Protein AF-A0A2P8H3X0-F1 (afdb_monomer)

Secondary structure (DSSP, 8-state):
-HHHHHHHHHHHHHHHHHHHHHTPPPGGGPPTTPPPPPHHHHHHHHHHHHHHHIIIIIHHHHHHHHHHHHHS----HHHHHHHHHHHHHHHHHHHHHHHHHHHT-SS--HHHHHHHHHHHHHHHHHHHHHHHHHHHHHHHHHHHHHS--

pLDDT: mean 85.92, std 11.01, range [49.34, 96.19]

Organism: NCBI:txid1176648

Structure (mmCIF, N/CA/C/O backbone):
data_AF-A0A2P8H3X0-F1
#
_entry.id   AF-A0A2P8H3X0-F1
#
loop_
_atom_site.group_PDB
_atom_site.id
_atom_site.type_symbol
_atom_site.label_atom_id
_atom_site.label_alt_id
_atom_site.label_comp_id
_atom_site.label_asym_id
_atom_site.label_entity_id
_atom_site.label_seq_id
_atom_site.pdbx_PDB_ins_code
_atom_site.Cartn_x
_atom_site.Cartn_y
_atom_site.Cartn_z
_atom_site.occupancy
_atom_site.B_iso_or_equiv
_atom_site.auth_seq_id
_atom_site.auth_comp_id
_atom_site.auth_asym_id
_atom_site.auth_atom_id
_atom_site.pdbx_PDB_model_num
ATOM 1 N N . MET A 1 1 ? -17.506 5.986 4.537 1.00 83.56 1 MET A N 1
ATOM 2 C CA . MET A 1 1 ? -17.044 6.198 3.150 1.00 83.56 1 MET A CA 1
ATOM 3 C C . MET A 1 1 ? -15.948 7.245 3.052 1.00 83.56 1 MET A C 1
ATOM 5 O O . MET A 1 1 ? -14.851 6.854 2.695 1.00 83.56 1 MET A O 1
ATOM 9 N N . LEU A 1 2 ? -16.169 8.504 3.457 1.00 88.44 2 LEU A N 1
ATOM 10 C CA . LEU A 1 2 ? -15.162 9.579 3.340 1.00 88.44 2 LEU A CA 1
ATOM 11 C C . LEU A 1 2 ? -13.757 9.191 3.847 1.00 88.44 2 LEU A C 1
ATOM 13 O O . LEU A 1 2 ? -12.785 9.320 3.121 1.00 88.44 2 LEU A O 1
ATOM 17 N N . LYS A 1 3 ? -13.667 8.593 5.044 1.00 90.00 3 LYS A N 1
ATOM 18 C CA . LYS A 1 3 ? -12.403 8.114 5.643 1.00 90.00 3 LYS A CA 1
ATOM 19 C C . LYS A 1 3 ? -11.629 7.136 4.749 1.00 90.00 3 LYS A C 1
ATOM 21 O O . LYS A 1 3 ? -10.407 7.155 4.748 1.00 90.00 3 LYS A O 1
ATOM 26 N N . ARG A 1 4 ? -12.349 6.267 4.029 1.00 90.56 4 ARG A N 1
ATOM 27 C CA . ARG A 1 4 ? -11.769 5.251 3.139 1.00 90.56 4 ARG A CA 1
ATOM 28 C C . ARG A 1 4 ? -11.248 5.904 1.864 1.00 90.56 4 ARG A C 1
ATOM 30 O O . ARG A 1 4 ? -10.111 5.655 1.511 1.00 90.56 4 ARG A O 1
ATOM 37 N N . PHE A 1 5 ? -12.013 6.813 1.257 1.00 92.31 5 PHE A N 1
ATOM 38 C CA . PHE A 1 5 ? -11.539 7.603 0.114 1.00 92.31 5 PHE A CA 1
ATOM 39 C C . PHE A 1 5 ? -10.311 8.449 0.461 1.00 92.31 5 PHE A C 1
ATOM 41 O O . PHE A 1 5 ? -9.329 8.435 -0.272 1.00 92.31 5 PHE A O 1
ATOM 48 N N . SER A 1 6 ? -10.314 9.123 1.615 1.00 92.94 6 SER A N 1
ATOM 49 C CA . SER A 1 6 ? -9.130 9.846 2.089 1.00 92.94 6 SER A CA 1
ATOM 50 C C . SER A 1 6 ? -7.946 8.908 2.327 1.00 92.94 6 SER A C 1
ATOM 52 O O . SER A 1 6 ? -6.816 9.268 2.011 1.00 92.94 6 SER A O 1
ATOM 54 N N . ALA A 1 7 ? -8.190 7.703 2.858 1.00 94.25 7 ALA A N 1
ATOM 55 C CA . ALA A 1 7 ? -7.144 6.702 3.024 1.00 94.25 7 ALA A CA 1
ATOM 56 C C . ALA A 1 7 ? -6.570 6.247 1.680 1.00 94.25 7 ALA A C 1
ATOM 58 O O . ALA A 1 7 ? -5.352 6.203 1.573 1.00 94.25 7 ALA A O 1
ATOM 59 N N . VAL A 1 8 ? -7.410 6.011 0.662 1.00 94.50 8 VAL A N 1
ATOM 60 C CA . VAL A 1 8 ? -6.973 5.705 -0.711 1.00 94.50 8 VAL A CA 1
ATOM 61 C C . VAL A 1 8 ? -6.032 6.794 -1.210 1.00 94.50 8 VAL A C 1
ATOM 63 O O . VAL A 1 8 ? -4.869 6.501 -1.455 1.00 94.50 8 VAL A O 1
ATOM 66 N N . ILE A 1 9 ? -6.488 8.050 -1.253 1.00 95.19 9 ILE A N 1
ATOM 67 C CA . ILE A 1 9 ? -5.710 9.169 -1.808 1.00 95.19 9 ILE A CA 1
ATOM 68 C C . ILE A 1 9 ? -4.353 9.300 -1.107 1.00 95.19 9 ILE A C 1
ATOM 70 O O . ILE A 1 9 ? -3.319 9.341 -1.765 1.00 95.19 9 ILE A O 1
ATOM 74 N N . ILE A 1 10 ? -4.338 9.322 0.228 1.00 95.75 10 ILE A N 1
ATOM 75 C CA . ILE A 1 10 ? -3.094 9.500 0.990 1.00 95.75 10 ILE A CA 1
ATOM 76 C C . ILE A 1 10 ? -2.174 8.285 0.831 1.00 95.75 10 ILE A C 1
ATOM 78 O O . ILE A 1 10 ? -0.967 8.452 0.679 1.00 95.75 10 ILE A O 1
ATOM 82 N N . SER A 1 11 ? -2.727 7.067 0.843 1.00 95.38 11 SER A N 1
ATOM 83 C CA . SER A 1 11 ? -1.937 5.847 0.656 1.00 95.38 11 SER A CA 1
ATOM 84 C C . SER A 1 11 ? -1.331 5.773 -0.740 1.00 95.38 11 SER A C 1
ATOM 86 O O . SER A 1 11 ? -0.176 5.376 -0.862 1.00 95.38 11 SER A O 1
ATOM 88 N N . SER A 1 12 ? -2.065 6.217 -1.767 1.00 95.38 12 SER A N 1
ATOM 89 C CA . SER A 1 12 ? -1.559 6.345 -3.129 1.00 95.38 12 SER A CA 1
ATOM 90 C C . SER A 1 12 ? -0.407 7.330 -3.171 1.00 95.38 12 SER A C 1
ATOM 92 O O . SER A 1 12 ? 0.675 6.924 -3.560 1.00 95.38 12 SER A O 1
ATOM 94 N N . ILE A 1 13 ? -0.590 8.564 -2.684 1.00 96.19 13 ILE A N 1
ATOM 95 C CA . ILE A 1 13 ? 0.464 9.594 -2.702 1.00 96.19 13 ILE A CA 1
ATOM 96 C C . ILE A 1 13 ? 1.751 9.086 -2.046 1.00 96.19 13 ILE A C 1
ATOM 98 O O . ILE A 1 13 ? 2.827 9.228 -2.617 1.00 96.19 13 ILE A O 1
ATOM 102 N N . ILE A 1 14 ? 1.656 8.496 -0.850 1.00 95.94 14 ILE A N 1
ATOM 103 C CA . ILE A 1 14 ? 2.844 8.042 -0.114 1.00 95.94 14 ILE A CA 1
ATOM 104 C C . ILE A 1 14 ? 3.524 6.879 -0.840 1.00 95.94 14 ILE A C 1
ATOM 106 O O . ILE A 1 14 ? 4.744 6.888 -0.996 1.00 95.94 14 ILE A O 1
ATOM 110 N N . LEU A 1 15 ? 2.750 5.888 -1.292 1.00 95.00 15 LEU A N 1
ATOM 111 C CA . LEU A 1 15 ? 3.298 4.731 -1.996 1.00 95.00 15 LEU A CA 1
ATOM 112 C C . LEU A 1 15 ? 3.974 5.154 -3.304 1.00 95.00 15 LEU A C 1
ATOM 114 O O . LEU A 1 15 ? 5.086 4.723 -3.594 1.00 95.00 15 LEU A O 1
ATOM 118 N N . THR A 1 16 ? 3.316 6.009 -4.081 1.00 95.56 16 THR A N 1
ATOM 119 C CA . THR A 1 16 ? 3.775 6.399 -5.416 1.00 95.56 16 THR A CA 1
ATOM 120 C C . THR A 1 16 ? 4.978 7.313 -5.332 1.00 95.56 16 THR A C 1
ATOM 122 O O . THR A 1 16 ? 5.895 7.172 -6.132 1.00 95.56 16 THR A O 1
ATOM 125 N N . LEU A 1 17 ? 5.029 8.194 -4.333 1.00 95.31 17 LEU A N 1
ATOM 126 C CA . LEU A 1 17 ? 6.209 9.001 -4.053 1.00 95.31 17 LEU A CA 1
ATOM 127 C C . LEU A 1 17 ? 7.401 8.117 -3.667 1.00 95.31 17 LEU A C 1
ATOM 129 O O . LEU A 1 17 ? 8.490 8.319 -4.195 1.00 95.31 17 LEU A O 1
ATOM 133 N N . GLY A 1 18 ? 7.183 7.092 -2.836 1.00 93.94 18 GLY A N 1
ATOM 134 C CA . GLY A 1 18 ? 8.208 6.094 -2.517 1.00 93.94 18 GLY A CA 1
ATOM 135 C C . GLY A 1 18 ? 8.754 5.399 -3.767 1.00 93.94 18 GLY A C 1
ATOM 136 O O . GLY A 1 18 ? 9.957 5.435 -4.001 1.00 93.94 18 GLY A O 1
ATOM 137 N N . ILE A 1 19 ? 7.866 4.852 -4.604 1.00 92.75 19 ILE A N 1
ATOM 138 C CA . ILE A 1 19 ? 8.238 4.174 -5.859 1.00 92.75 19 ILE A CA 1
ATOM 139 C C . ILE A 1 19 ? 8.982 5.126 -6.804 1.00 92.75 19 ILE A C 1
ATOM 141 O O . ILE A 1 19 ? 9.996 4.756 -7.389 1.00 92.75 19 ILE A O 1
ATOM 145 N N . SER A 1 20 ? 8.512 6.364 -6.943 1.00 92.88 20 SER A N 1
ATOM 146 C CA . SER A 1 20 ? 9.096 7.330 -7.885 1.00 92.88 20 SER A CA 1
ATOM 147 C C . SER A 1 20 ? 10.513 7.732 -7.500 1.00 92.88 20 SER A C 1
ATOM 149 O O . SER A 1 20 ? 11.355 7.905 -8.379 1.00 92.88 20 SER A O 1
ATOM 151 N N . LEU A 1 21 ? 10.782 7.854 -6.196 1.00 91.88 21 LEU A N 1
ATOM 152 C CA . LEU A 1 21 ? 12.111 8.165 -5.676 1.00 91.88 21 LEU A CA 1
ATOM 153 C C . LEU A 1 21 ? 13.083 6.994 -5.841 1.00 91.88 21 LEU A C 1
ATOM 155 O O . LEU A 1 21 ? 14.245 7.220 -6.161 1.00 91.88 21 LEU A O 1
ATOM 159 N N . THR A 1 22 ? 12.625 5.754 -5.657 1.00 89.75 22 THR A N 1
ATOM 160 C CA . THR A 1 22 ? 13.486 4.567 -5.793 1.00 89.75 22 THR A CA 1
ATOM 161 C C . THR A 1 22 ? 13.704 4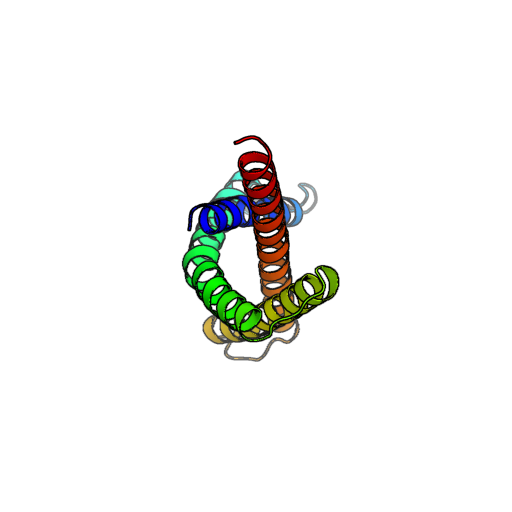.133 -7.239 1.00 89.75 22 THR A C 1
ATOM 163 O O . THR A 1 22 ? 14.627 3.376 -7.503 1.00 89.75 22 THR A O 1
ATOM 166 N N . SER A 1 23 ? 12.871 4.595 -8.174 1.00 87.38 23 SER A N 1
ATOM 167 C CA . SER A 1 23 ? 12.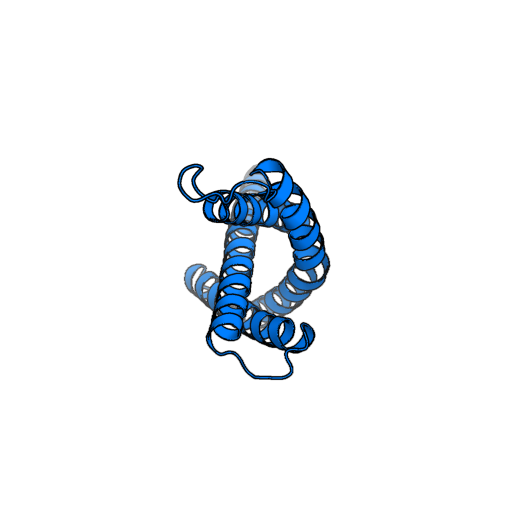949 4.212 -9.593 1.00 87.38 23 SER A CA 1
ATOM 168 C C . SER A 1 23 ? 13.887 5.101 -10.421 1.00 87.38 23 SER A C 1
ATOM 170 O O . SER A 1 23 ? 13.927 4.972 -11.640 1.00 87.38 23 SER A O 1
ATOM 172 N N . GLN A 1 24 ? 14.609 6.037 -9.796 1.00 85.81 24 GLN A N 1
ATOM 173 C CA . GLN A 1 24 ? 15.510 6.936 -10.514 1.00 85.81 24 GLN A CA 1
ATOM 174 C C . GLN A 1 24 ? 16.845 6.266 -10.825 1.00 85.81 24 GLN A C 1
ATOM 176 O O . GLN A 1 24 ? 17.573 5.862 -9.922 1.00 85.81 24 GLN A O 1
ATOM 181 N N . THR A 1 25 ? 17.202 6.234 -12.107 1.00 83.88 25 THR A N 1
ATOM 182 C CA . THR A 1 25 ? 18.547 5.857 -12.548 1.00 83.88 25 THR A CA 1
ATOM 183 C C . THR A 1 25 ? 19.482 7.073 -12.441 1.00 83.88 25 THR A C 1
ATOM 185 O O . THR A 1 25 ? 19.156 8.120 -13.026 1.00 83.88 25 THR A O 1
ATOM 188 N N . PRO A 1 26 ? 20.620 6.972 -11.723 1.00 84.88 26 PRO A N 1
ATOM 189 C CA . PRO A 1 26 ? 21.633 8.028 -11.656 1.00 84.88 26 PRO A CA 1
ATOM 190 C C . PRO A 1 26 ? 22.139 8.412 -13.045 1.00 84.88 26 PRO A C 1
ATOM 192 O O . PRO A 1 26 ? 22.293 7.540 -13.894 1.00 84.88 26 PRO A O 1
ATOM 195 N N . GLU A 1 27 ? 22.427 9.696 -13.275 1.00 82.38 27 GLU A N 1
ATOM 196 C CA . GLU A 1 27 ? 22.848 10.193 -14.597 1.00 82.38 27 GLU A CA 1
ATOM 197 C C . GLU A 1 27 ? 24.108 9.500 -15.128 1.00 82.38 27 GLU A C 1
ATOM 199 O O . GLU A 1 27 ? 24.180 9.201 -16.314 1.00 82.38 27 GLU A O 1
ATOM 204 N N . GLU A 1 28 ? 25.045 9.156 -14.243 1.00 85.19 28 GLU A N 1
ATOM 205 C CA . GLU A 1 28 ? 26.286 8.443 -14.580 1.00 85.19 28 GLU A CA 1
ATOM 206 C C . GLU A 1 28 ? 26.057 7.022 -15.122 1.00 85.19 28 GLU A C 1
ATOM 208 O O . GLU A 1 28 ? 26.938 6.455 -15.761 1.00 85.19 28 GLU A O 1
ATOM 213 N N . GLN A 1 29 ? 24.883 6.439 -14.862 1.00 86.19 29 GLN A N 1
ATOM 214 C CA . GLN A 1 29 ? 24.501 5.087 -15.280 1.00 86.19 29 GLN A CA 1
ATOM 215 C C . GLN A 1 29 ? 23.489 5.096 -16.433 1.00 86.19 29 GLN A C 1
ATOM 217 O O . GLN A 1 29 ? 22.933 4.051 -16.769 1.00 86.19 29 GLN A O 1
ATOM 222 N N . ARG A 1 30 ? 23.192 6.270 -17.005 1.00 88.56 30 ARG A N 1
ATOM 223 C CA . ARG A 1 30 ? 22.239 6.389 -18.110 1.00 88.56 30 ARG A CA 1
ATOM 224 C C . ARG A 1 30 ? 22.928 6.102 -19.430 1.00 88.56 30 ARG A C 1
ATOM 226 O O . ARG A 1 30 ? 23.913 6.748 -19.784 1.00 88.56 30 ARG A O 1
ATOM 233 N N . ASP A 1 31 ? 22.352 5.175 -20.179 1.00 90.44 31 ASP A N 1
ATOM 234 C CA . ASP A 1 31 ? 22.787 4.876 -21.528 1.00 90.44 31 ASP A CA 1
ATOM 235 C C . ASP A 1 31 ? 22.519 6.071 -22.454 1.00 90.44 31 ASP A C 1
ATOM 237 O O . ASP A 1 31 ? 21.448 6.696 -22.396 1.00 90.44 31 ASP A O 1
ATOM 241 N N . PRO A 1 32 ? 23.467 6.393 -23.348 1.00 85.25 32 PRO A N 1
ATOM 242 C CA . PRO A 1 32 ? 23.247 7.416 -24.352 1.00 85.25 32 PRO A CA 1
ATOM 243 C C . PRO A 1 32 ? 22.092 6.997 -25.274 1.00 85.25 32 PRO A C 1
ATOM 245 O O . PRO A 1 32 ? 21.991 5.846 -25.691 1.00 85.25 32 PRO A O 1
ATOM 248 N N . HIS A 1 33 ? 21.229 7.957 -25.617 1.00 85.94 33 HIS A N 1
ATOM 249 C CA . HIS A 1 33 ? 20.053 7.782 -26.486 1.00 85.94 33 HIS A CA 1
ATOM 250 C C . HIS A 1 33 ? 18.881 6.967 -25.905 1.00 85.94 33 HIS A C 1
ATOM 252 O O . HIS A 1 33 ? 17.920 6.706 -26.631 1.00 85.94 33 HIS A O 1
ATOM 258 N N . VAL A 1 34 ? 18.897 6.625 -24.612 1.00 89.88 34 VAL A N 1
ATOM 259 C CA . VAL A 1 34 ? 17.753 6.001 -23.925 1.00 89.88 34 VAL A CA 1
ATOM 260 C C . VAL A 1 34 ? 16.982 7.045 -23.117 1.00 89.88 34 VAL A C 1
ATOM 262 O O . VAL A 1 34 ? 17.558 7.858 -22.394 1.00 89.88 34 VAL A O 1
ATOM 265 N N . TYR A 1 35 ? 15.653 7.032 -23.241 1.00 87.00 35 TYR A N 1
ATOM 266 C CA . TYR A 1 35 ? 14.787 7.883 -22.432 1.00 87.00 35 TYR A CA 1
ATOM 267 C C . TYR A 1 35 ? 14.544 7.254 -21.057 1.00 87.00 35 TYR A C 1
ATOM 269 O O . TYR A 1 35 ? 13.933 6.189 -20.958 1.00 87.00 35 TYR A O 1
ATOM 277 N N . TYR A 1 36 ? 14.974 7.940 -20.000 1.00 87.25 36 TYR A N 1
ATOM 278 C CA . TYR A 1 36 ? 14.688 7.568 -18.616 1.00 87.25 36 TYR A CA 1
ATOM 279 C C . TYR A 1 36 ? 13.582 8.470 -18.074 1.00 87.25 36 TYR A C 1
ATOM 281 O O . TYR A 1 36 ? 13.731 9.692 -18.060 1.00 87.25 36 TYR A O 1
ATOM 289 N N . MET A 1 37 ? 12.478 7.871 -17.621 1.00 88.38 37 MET A N 1
ATOM 290 C CA . MET A 1 37 ? 11.349 8.624 -17.070 1.00 88.38 37 MET A CA 1
ATOM 291 C C . MET A 1 37 ? 11.764 9.429 -15.836 1.00 88.38 37 MET A C 1
ATOM 293 O O . MET A 1 37 ? 12.359 8.905 -14.889 1.00 88.38 37 MET A O 1
ATOM 297 N N . GLY A 1 38 ? 11.377 10.703 -15.821 1.00 88.38 38 GLY A N 1
ATOM 298 C CA . GLY A 1 38 ? 11.563 11.568 -14.661 1.00 88.38 38 GLY A CA 1
ATOM 299 C C . GLY A 1 38 ? 10.683 11.166 -13.472 1.00 88.38 38 GLY A C 1
ATOM 300 O O . GLY A 1 38 ? 9.672 10.474 -13.616 1.00 88.38 38 GLY A O 1
ATOM 301 N N . ILE A 1 39 ? 11.030 11.663 -12.280 1.00 90.94 39 ILE A N 1
ATOM 302 C CA . ILE A 1 39 ? 10.285 11.418 -11.027 1.00 90.94 39 ILE A CA 1
ATOM 303 C C . ILE A 1 39 ? 8.798 11.753 -11.184 1.00 90.94 39 ILE A C 1
ATOM 305 O O . ILE A 1 39 ? 7.941 11.001 -10.726 1.00 90.94 39 ILE A O 1
ATOM 309 N N . SER A 1 40 ? 8.486 12.879 -11.827 1.00 91.94 40 SER A N 1
ATOM 310 C CA . SER A 1 40 ? 7.114 13.348 -12.040 1.00 91.94 40 SER A CA 1
ATOM 311 C C . SER A 1 40 ? 6.295 12.389 -12.901 1.00 91.94 40 SER A C 1
ATOM 313 O O . SER A 1 40 ? 5.131 12.141 -12.596 1.00 91.94 40 SER A O 1
ATOM 315 N N . GLU A 1 41 ? 6.888 11.824 -13.947 1.00 91.75 41 GLU A N 1
ATOM 316 C CA . GLU A 1 41 ? 6.206 10.897 -14.851 1.00 91.75 41 GLU A CA 1
ATOM 317 C C . GLU A 1 41 ? 5.918 9.574 -14.158 1.00 91.75 41 GLU A C 1
ATOM 319 O O . GLU A 1 41 ? 4.762 9.144 -14.122 1.00 91.75 41 GLU A O 1
ATOM 324 N N . VAL A 1 42 ? 6.937 8.984 -13.520 1.00 93.75 42 VAL A N 1
ATOM 325 C CA . VAL A 1 42 ? 6.767 7.764 -12.719 1.00 93.75 42 VAL A CA 1
ATOM 326 C C . VAL A 1 42 ? 5.704 7.990 -11.646 1.00 93.75 42 VAL A C 1
ATOM 328 O O . VAL A 1 42 ? 4.828 7.142 -11.461 1.00 93.75 42 VAL A O 1
ATOM 331 N N . PHE A 1 43 ? 5.711 9.158 -10.997 1.00 94.75 43 PHE A N 1
ATOM 332 C CA . PHE A 1 43 ? 4.713 9.513 -9.996 1.00 94.75 43 PHE A CA 1
ATOM 333 C C . PHE A 1 43 ? 3.304 9.537 -10.578 1.00 94.75 43 PHE A C 1
ATOM 335 O O . PHE A 1 43 ? 2.425 8.895 -10.012 1.00 94.75 43 PHE A O 1
ATOM 342 N N . ILE A 1 44 ? 3.074 10.233 -11.694 1.00 94.88 44 ILE A N 1
ATOM 343 C CA . ILE A 1 44 ? 1.741 10.372 -12.297 1.00 94.88 44 ILE A CA 1
ATOM 344 C C . ILE A 1 44 ? 1.196 9.009 -12.738 1.00 94.88 44 ILE A C 1
ATOM 346 O O . ILE A 1 44 ? 0.064 8.667 -12.383 1.00 94.88 44 ILE A O 1
ATOM 350 N N . PHE A 1 45 ? 1.988 8.211 -13.462 1.00 92.56 45 PHE A N 1
ATOM 351 C CA . PHE A 1 45 ? 1.547 6.897 -13.940 1.00 92.56 45 PHE A CA 1
ATOM 352 C C . PHE A 1 45 ? 1.259 5.942 -12.782 1.00 92.56 45 PHE A C 1
ATOM 354 O O . PHE A 1 45 ? 0.179 5.345 -12.709 1.00 92.56 45 PHE A O 1
ATOM 361 N N . THR A 1 46 ? 2.188 5.853 -11.829 1.00 92.75 46 THR A N 1
ATOM 362 C CA . THR A 1 46 ? 2.023 4.988 -10.658 1.00 92.75 46 THR A CA 1
ATOM 363 C C . THR A 1 46 ? 0.850 5.460 -9.804 1.00 92.75 46 THR A C 1
ATOM 365 O O . THR A 1 46 ? 0.114 4.636 -9.263 1.00 92.75 46 THR A O 1
ATOM 368 N N . PHE A 1 47 ? 0.637 6.775 -9.682 1.00 95.31 47 PHE A N 1
ATOM 369 C CA . PHE A 1 47 ? -0.462 7.348 -8.908 1.00 95.31 47 PHE A CA 1
ATOM 370 C C . PHE A 1 47 ? -1.818 6.951 -9.469 1.00 95.31 47 PHE A C 1
ATOM 372 O O . PHE A 1 47 ? -2.654 6.453 -8.714 1.00 95.31 47 PHE A O 1
ATOM 379 N N . TRP A 1 48 ? -2.017 7.084 -10.780 1.00 94.06 48 TRP A N 1
ATOM 380 C CA . TRP A 1 48 ? -3.249 6.639 -11.429 1.00 94.06 48 TRP A CA 1
ATOM 381 C C . TRP A 1 48 ? -3.497 5.145 -11.230 1.00 94.06 48 TRP A C 1
ATOM 383 O O . TRP A 1 48 ? -4.595 4.752 -10.826 1.00 94.06 48 TRP A O 1
ATOM 393 N N . PHE A 1 49 ? -2.469 4.320 -11.431 1.00 90.50 49 PHE A N 1
ATOM 394 C CA . PHE A 1 49 ? -2.577 2.877 -11.238 1.00 90.50 49 PHE A CA 1
ATOM 395 C C . PHE A 1 49 ? -2.922 2.513 -9.785 1.00 90.50 49 PHE A C 1
ATOM 397 O O . PHE A 1 49 ? -3.869 1.771 -9.519 1.00 90.50 49 PHE A O 1
ATOM 404 N N . SER A 1 50 ? -2.200 3.101 -8.829 1.00 91.38 50 SER A N 1
ATOM 405 C CA . SER A 1 50 ? -2.414 2.914 -7.394 1.00 91.38 50 SER A CA 1
ATOM 406 C C . SER A 1 50 ? -3.822 3.331 -6.970 1.00 91.38 50 SER A C 1
ATOM 408 O O . SER A 1 50 ? -4.469 2.631 -6.192 1.00 91.38 50 SER A O 1
ATOM 410 N N . LEU A 1 51 ? -4.322 4.450 -7.496 1.00 92.75 51 LEU A N 1
ATOM 411 C CA . LEU A 1 51 ? -5.641 4.976 -7.163 1.00 92.75 51 LEU A CA 1
ATOM 412 C C . LEU A 1 51 ? -6.756 4.043 -7.646 1.00 92.75 51 LEU A C 1
ATOM 414 O O . LEU A 1 51 ? -7.690 3.769 -6.886 1.00 92.75 51 LEU A O 1
ATOM 418 N N . ILE A 1 52 ? -6.635 3.502 -8.862 1.00 91.19 52 ILE A N 1
ATOM 419 C CA . ILE A 1 52 ? -7.561 2.491 -9.393 1.00 91.19 52 ILE A CA 1
ATOM 420 C C . ILE A 1 52 ? -7.501 1.228 -8.530 1.00 91.19 52 ILE A C 1
ATOM 422 O O . ILE A 1 52 ? -8.538 0.755 -8.061 1.00 91.19 52 ILE A O 1
ATOM 426 N N . PHE A 1 53 ? -6.298 0.723 -8.255 1.00 88.50 53 PHE A N 1
ATOM 427 C CA . PHE A 1 53 ? -6.099 -0.508 -7.495 1.00 88.50 53 PHE A CA 1
ATOM 428 C C . PHE A 1 53 ? -6.666 -0.410 -6.071 1.00 88.50 53 PHE A C 1
ATOM 430 O O . PHE A 1 53 ? -7.468 -1.244 -5.649 1.00 88.50 53 PHE A O 1
ATOM 437 N N . TYR A 1 54 ? -6.331 0.645 -5.325 1.00 90.62 54 TYR A N 1
ATOM 438 C CA . TYR A 1 54 ? -6.868 0.853 -3.980 1.00 90.62 54 TYR A CA 1
ATOM 439 C C . TYR A 1 54 ? -8.377 1.104 -3.972 1.00 90.62 54 TYR A C 1
ATOM 441 O O . TYR A 1 54 ? -9.057 0.687 -3.032 1.00 90.62 54 TYR A O 1
ATOM 449 N N . SER A 1 55 ? -8.925 1.752 -4.997 1.00 90.12 55 SER A N 1
ATOM 450 C CA . SER A 1 55 ? -10.372 1.956 -5.090 1.00 90.12 55 SER A CA 1
ATOM 451 C C . SER A 1 55 ? -11.103 0.640 -5.358 1.00 90.12 55 SER A C 1
ATOM 453 O O . SER A 1 55 ? -12.083 0.340 -4.676 1.00 90.12 55 SER A O 1
ATOM 455 N N . ALA A 1 56 ? -10.602 -0.165 -6.298 1.00 88.56 56 ALA A N 1
ATOM 456 C CA . ALA A 1 56 ? -11.214 -1.427 -6.703 1.00 88.56 56 ALA A CA 1
ATOM 457 C C . ALA A 1 56 ? -11.040 -2.539 -5.660 1.00 88.56 56 ALA A C 1
ATOM 459 O O . ALA A 1 56 ? -11.952 -3.331 -5.447 1.00 88.56 56 ALA A O 1
ATOM 460 N N . ILE A 1 57 ? -9.890 -2.596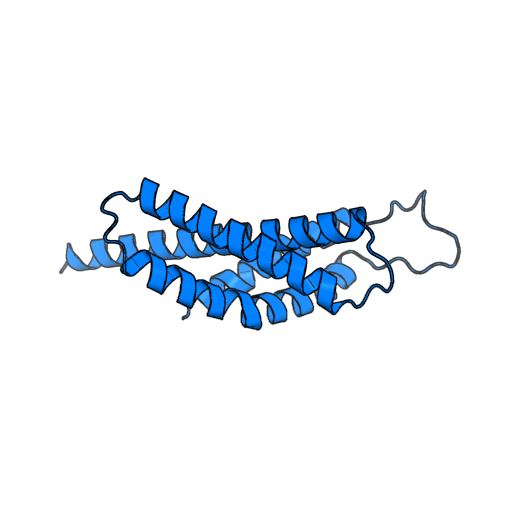 -4.988 1.00 87.44 57 ILE A N 1
ATOM 461 C CA . ILE A 1 57 ? -9.535 -3.702 -4.090 1.00 87.44 57 ILE A CA 1
ATOM 462 C C . ILE A 1 57 ? -9.470 -3.238 -2.637 1.00 87.44 57 ILE A C 1
ATOM 464 O O . ILE A 1 57 ? -10.037 -3.877 -1.745 1.00 87.44 57 ILE A O 1
ATOM 468 N N . GLY A 1 58 ? -8.820 -2.105 -2.373 1.00 86.56 58 GLY A N 1
ATOM 469 C CA . GLY A 1 58 ? -8.627 -1.570 -1.020 1.00 86.56 58 GLY A CA 1
ATOM 470 C C . GLY A 1 58 ? -9.939 -1.198 -0.325 1.00 86.56 58 GLY A C 1
ATOM 471 O O . GLY A 1 58 ? -10.157 -1.558 0.836 1.00 86.56 58 GLY A O 1
ATOM 472 N N . ILE A 1 59 ? -10.868 -0.539 -1.028 1.00 90.31 59 ILE A N 1
ATOM 473 C CA . ILE A 1 59 ? -12.173 -0.200 -0.445 1.00 90.31 59 ILE A CA 1
ATOM 474 C C . ILE A 1 59 ? -12.982 -1.475 -0.145 1.00 90.31 59 ILE A C 1
ATOM 476 O O . ILE A 1 59 ? -13.335 -1.650 1.027 1.00 90.31 59 ILE A O 1
ATOM 480 N N . PRO A 1 60 ? -13.257 -2.397 -1.088 1.00 89.69 60 PRO A N 1
ATOM 481 C CA . PRO A 1 60 ? -14.044 -3.594 -0.783 1.00 89.69 60 PRO A CA 1
ATOM 482 C C . PRO A 1 60 ? -13.399 -4.501 0.267 1.00 89.69 60 PRO A C 1
ATOM 484 O O . PRO A 1 60 ? -14.080 -4.940 1.195 1.00 89.69 60 PRO A O 1
ATOM 487 N N . SER A 1 61 ? -12.082 -4.720 0.200 1.00 87.19 61 SER A N 1
ATOM 488 C CA . SER A 1 61 ? -11.373 -5.514 1.213 1.00 87.19 61 SER A CA 1
ATOM 489 C C . SER A 1 61 ? -11.501 -4.895 2.607 1.00 87.19 61 SER A C 1
ATOM 491 O O . SER A 1 61 ? -11.792 -5.609 3.568 1.00 87.19 61 SER A O 1
ATOM 493 N N . SER A 1 62 ? -11.418 -3.564 2.727 1.00 88.88 62 SER A N 1
ATOM 494 C CA . SER A 1 62 ? -11.621 -2.882 4.010 1.00 88.88 62 SER A CA 1
ATOM 495 C C . SER A 1 62 ? -13.013 -3.106 4.597 1.00 88.88 62 SER A C 1
ATOM 497 O O . SER A 1 62 ? -13.152 -3.290 5.805 1.00 88.88 62 SER A O 1
ATOM 499 N N . TRP A 1 63 ? -14.048 -3.155 3.754 1.00 88.50 63 TRP A N 1
ATOM 500 C CA . TRP A 1 63 ? -15.412 -3.461 4.183 1.00 88.50 63 TRP A CA 1
ATOM 501 C C . TRP A 1 63 ? -15.530 -4.883 4.736 1.00 88.50 63 TRP A C 1
ATOM 503 O O . TRP A 1 63 ? -16.115 -5.077 5.805 1.00 88.50 63 TRP A O 1
ATOM 513 N N . VAL A 1 64 ? -14.957 -5.866 4.037 1.00 87.31 64 VAL A N 1
ATOM 514 C CA . VAL A 1 64 ? -14.961 -7.274 4.465 1.00 87.31 64 VAL A CA 1
ATOM 515 C C . VAL A 1 64 ? -14.201 -7.436 5.783 1.00 87.31 64 VAL A C 1
ATOM 517 O O . VAL A 1 64 ? -14.712 -8.047 6.725 1.00 87.31 64 VAL A O 1
ATOM 520 N N . ILE A 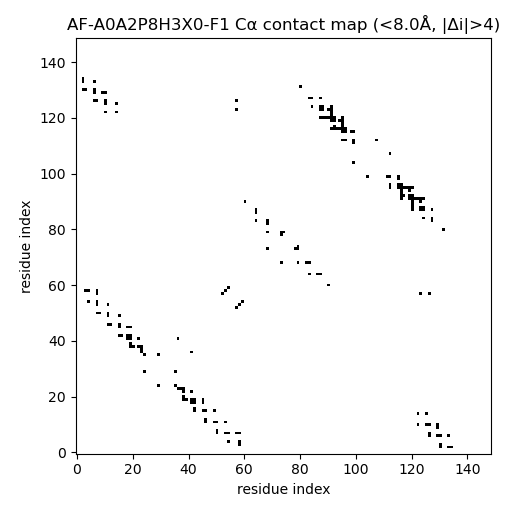1 65 ? -13.016 -6.829 5.886 1.00 85.19 65 ILE A N 1
ATOM 521 C CA . ILE A 1 65 ? -12.173 -6.891 7.083 1.00 85.19 65 ILE A CA 1
ATOM 522 C C . ILE A 1 65 ? -12.865 -6.220 8.274 1.00 85.19 65 ILE A C 1
ATOM 524 O O . ILE A 1 65 ? -12.858 -6.773 9.374 1.00 85.19 65 ILE A O 1
ATOM 528 N N . ASP A 1 66 ? -13.504 -5.065 8.081 1.00 82.44 66 ASP A N 1
ATOM 529 C CA . ASP A 1 66 ? -14.211 -4.368 9.158 1.00 82.44 66 ASP A CA 1
ATOM 530 C C . ASP A 1 66 ? -15.440 -5.139 9.641 1.00 82.44 66 ASP A C 1
ATOM 532 O O . ASP A 1 66 ? -15.654 -5.244 10.852 1.00 82.44 66 ASP A O 1
ATOM 536 N N . LYS A 1 67 ? -16.205 -5.747 8.725 1.00 81.69 67 LYS A N 1
ATOM 537 C CA . LYS A 1 67 ? -17.321 -6.637 9.079 1.00 81.69 67 LYS A CA 1
ATOM 538 C C . LYS A 1 67 ? -16.822 -7.84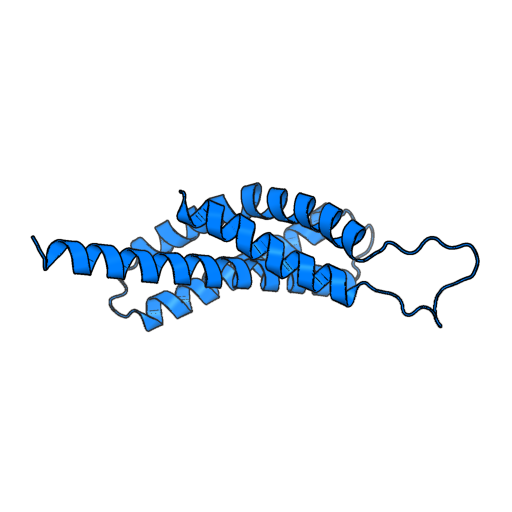0 9.884 1.00 81.69 67 LYS A C 1
ATOM 540 O O . LYS A 1 67 ? -17.410 -8.192 10.906 1.00 81.69 67 LYS A O 1
ATOM 545 N N . GLY A 1 68 ? -15.688 -8.412 9.476 1.00 76.06 68 GLY A N 1
ATOM 546 C CA . GLY A 1 68 ? -14.981 -9.438 10.237 1.00 76.06 68 GLY A CA 1
ATOM 547 C C . GLY A 1 68 ? -14.599 -8.950 11.635 1.00 76.06 68 GLY A C 1
ATOM 548 O O . GLY A 1 68 ? -14.919 -9.609 12.614 1.00 76.06 68 GLY A O 1
ATOM 549 N N . ARG A 1 69 ? -13.987 -7.767 11.762 1.00 73.75 69 ARG A N 1
ATOM 550 C CA . ARG A 1 69 ? -13.568 -7.186 13.053 1.00 73.75 69 ARG A CA 1
ATOM 551 C C . ARG A 1 69 ? -14.735 -6.924 14.004 1.00 73.75 69 ARG A C 1
ATOM 553 O O . ARG A 1 69 ? -14.543 -7.077 15.202 1.00 73.75 69 ARG A O 1
ATOM 560 N N . GLN A 1 70 ? -15.908 -6.539 13.503 1.00 72.06 70 GLN A N 1
ATOM 561 C CA . GLN A 1 70 ? -17.098 -6.295 14.331 1.00 72.06 70 GLN A CA 1
ATOM 562 C C . GLN A 1 70 ? -17.721 -7.584 14.876 1.00 72.06 70 GLN A C 1
ATOM 564 O O . GLN A 1 70 ? -18.239 -7.587 15.988 1.00 72.06 70 GLN A O 1
ATOM 569 N N . ARG A 1 71 ? -17.639 -8.690 14.123 1.00 69.19 71 ARG A N 1
ATOM 570 C CA . ARG A 1 71 ? -18.197 -9.989 14.536 1.00 69.19 71 ARG A CA 1
ATOM 571 C C . ARG A 1 71 ? -17.516 -10.560 15.779 1.00 69.19 71 ARG A C 1
ATOM 573 O O . ARG A 1 71 ? -18.130 -11.297 16.541 1.00 69.19 71 ARG A O 1
ATOM 580 N N . PHE A 1 72 ? -16.250 -10.224 15.987 1.00 62.88 72 PHE A N 1
ATOM 581 C CA . PHE A 1 72 ? -15.515 -10.625 17.175 1.00 62.88 72 PHE A CA 1
ATOM 582 C C . PHE A 1 72 ? -15.448 -9.418 18.101 1.00 62.88 72 PHE A C 1
ATOM 584 O O . PHE A 1 72 ? -14.719 -8.469 17.828 1.00 62.88 72 PHE A O 1
ATOM 591 N N . ASN A 1 73 ? -16.226 -9.445 19.181 1.00 61.69 73 ASN A N 1
ATOM 592 C CA . ASN A 1 73 ? -16.334 -8.358 20.152 1.00 61.69 73 ASN A CA 1
ATOM 593 C C . ASN A 1 73 ? -15.039 -8.221 20.982 1.00 61.69 73 ASN A C 1
ATOM 595 O O . ASN A 1 73 ? -14.967 -8.590 22.152 1.00 61.69 73 ASN A O 1
ATOM 599 N N . VAL A 1 74 ? -13.955 -7.780 20.340 1.00 66.88 74 VAL A N 1
ATOM 600 C CA . VAL A 1 74 ? -12.635 -7.670 20.962 1.00 66.88 74 VAL A CA 1
ATOM 601 C C . VAL A 1 74 ? -12.586 -6.387 21.786 1.00 66.88 74 VAL A C 1
ATOM 603 O O . VAL A 1 74 ? -12.480 -5.293 21.235 1.00 66.88 74 VAL A O 1
ATOM 606 N N . ALA A 1 75 ? -12.608 -6.534 23.112 1.00 64.19 75 ALA A N 1
ATOM 607 C CA . ALA A 1 75 ? -12.648 -5.413 24.051 1.00 64.19 75 ALA A CA 1
ATOM 608 C C . ALA A 1 75 ? -11.388 -4.521 24.029 1.00 64.19 75 ALA A C 1
ATOM 610 O O . ALA A 1 75 ? -11.472 -3.328 24.313 1.00 64.19 75 ALA A O 1
ATOM 611 N N . SER A 1 76 ? -10.209 -5.061 23.682 1.00 80.38 76 SER A N 1
ATOM 612 C CA . SER A 1 76 ? -8.951 -4.301 23.756 1.00 80.38 76 SER A CA 1
ATOM 613 C C . SER A 1 76 ? -8.561 -3.634 22.428 1.00 80.38 76 SER A C 1
ATOM 615 O O . SER A 1 76 ? -8.511 -4.263 21.367 1.00 80.38 76 SER A O 1
ATOM 617 N N . CYS A 1 77 ? -8.215 -2.342 22.505 1.00 80.25 77 CYS A N 1
ATOM 618 C CA . CYS A 1 77 ? -7.761 -1.529 21.370 1.00 80.25 77 CYS A CA 1
ATOM 619 C C . CYS A 1 77 ? -6.531 -2.140 20.673 1.00 80.25 77 CYS A C 1
ATOM 621 O O . CYS A 1 77 ? -6.487 -2.228 19.445 1.00 80.25 77 CYS A O 1
ATOM 623 N N . TYR A 1 78 ? -5.569 -2.637 21.457 1.00 82.94 78 TYR A N 1
ATOM 624 C CA . TYR A 1 78 ? -4.349 -3.271 20.953 1.00 82.94 78 TYR A CA 1
ATOM 625 C C . TYR A 1 78 ? -4.637 -4.559 20.178 1.00 82.94 78 TYR A C 1
ATOM 627 O O . TYR A 1 78 ? -4.133 -4.735 19.069 1.00 82.94 78 TYR A O 1
ATOM 635 N N . LYS A 1 79 ? -5.508 -5.433 20.704 1.00 84.50 79 LYS A N 1
ATOM 636 C CA . LYS A 1 79 ? -5.900 -6.671 20.011 1.00 84.50 79 LYS A CA 1
ATOM 637 C C . LYS A 1 79 ? -6.642 -6.359 18.708 1.00 84.50 79 LYS A C 1
ATOM 639 O O . LYS A 1 79 ? -6.411 -7.016 17.695 1.00 84.50 79 LYS A O 1
ATOM 644 N N . ARG A 1 80 ? -7.484 -5.317 18.699 1.00 84.31 80 ARG A N 1
ATOM 645 C CA . ARG A 1 80 ? -8.179 -4.853 17.487 1.00 84.31 80 ARG A CA 1
ATOM 646 C C . ARG A 1 80 ? -7.210 -4.315 16.426 1.00 84.31 80 ARG A C 1
ATOM 648 O O . ARG A 1 80 ? -7.448 -4.548 15.240 1.00 84.31 80 ARG A O 1
ATOM 655 N N . TYR A 1 81 ? -6.148 -3.619 16.834 1.00 87.69 81 TYR A N 1
ATOM 656 C CA . TYR A 1 81 ? -5.097 -3.142 15.929 1.00 87.69 81 TYR A CA 1
ATOM 657 C C . TYR A 1 81 ? -4.295 -4.301 15.340 1.00 87.69 81 TYR A C 1
ATOM 659 O O . TYR A 1 81 ? -4.204 -4.415 14.122 1.00 87.69 81 TYR A O 1
ATOM 667 N N . PHE A 1 82 ? -3.776 -5.192 16.191 1.00 88.81 82 PHE A N 1
ATOM 668 C CA . PHE A 1 82 ? -2.948 -6.317 15.753 1.00 88.81 82 PHE A CA 1
ATOM 669 C C . PHE A 1 82 ? -3.706 -7.239 14.795 1.00 88.81 82 PHE A C 1
ATOM 671 O O . PHE A 1 82 ? -3.189 -7.612 13.746 1.00 88.81 82 PHE A O 1
ATOM 678 N N . ARG A 1 83 ? -4.977 -7.524 15.097 1.00 87.81 83 ARG A N 1
ATOM 679 C CA . ARG A 1 83 ? -5.837 -8.304 14.206 1.00 87.81 83 ARG A CA 1
ATOM 680 C C . ARG A 1 83 ? -6.093 -7.603 12.875 1.00 87.81 83 ARG A C 1
ATOM 682 O O . ARG A 1 83 ? -6.089 -8.260 11.842 1.00 87.81 83 ARG A O 1
ATOM 689 N N . GLY A 1 84 ? -6.315 -6.287 12.895 1.00 88.94 84 GLY A N 1
ATOM 690 C CA . GLY A 1 84 ? -6.421 -5.495 11.671 1.00 88.94 84 GLY A CA 1
ATOM 691 C C . GLY A 1 84 ? -5.152 -5.626 10.833 1.00 88.94 84 GLY A C 1
ATOM 692 O O . GLY A 1 84 ? -5.223 -6.057 9.689 1.00 88.94 84 GLY A O 1
ATOM 693 N N . LYS A 1 85 ? -3.988 -5.379 11.439 1.00 90.94 85 LYS A N 1
ATOM 694 C CA . LYS A 1 85 ? -2.688 -5.507 10.776 1.00 90.94 85 LYS A CA 1
ATOM 695 C C . LYS A 1 85 ? -2.490 -6.899 10.170 1.00 90.94 85 LYS A C 1
ATOM 697 O O . LYS A 1 85 ? -2.097 -6.989 9.013 1.00 90.94 85 LYS A O 1
ATOM 702 N N . ALA A 1 86 ? -2.811 -7.965 10.904 1.00 92.00 86 ALA A N 1
ATOM 703 C CA . ALA A 1 86 ? -2.713 -9.339 10.413 1.00 92.00 86 ALA A CA 1
ATOM 704 C C . ALA A 1 86 ? -3.638 -9.603 9.211 1.00 92.00 86 ALA A C 1
ATOM 706 O O . ALA A 1 86 ? -3.183 -10.127 8.199 1.00 92.00 86 ALA A O 1
ATOM 707 N N . LEU A 1 87 ? -4.909 -9.189 9.282 1.00 92.00 87 LEU A N 1
ATOM 708 C CA . LEU A 1 87 ? -5.872 -9.377 8.190 1.00 92.00 87 LEU A CA 1
ATOM 709 C C . LEU A 1 87 ? -5.487 -8.595 6.930 1.00 92.00 87 LEU A C 1
ATOM 711 O O . LEU A 1 87 ? -5.574 -9.136 5.833 1.00 92.00 87 LEU A O 1
ATOM 715 N N . TYR A 1 88 ? -5.030 -7.350 7.078 1.00 93.62 88 TYR A N 1
ATOM 716 C CA . TYR A 1 88 ? -4.551 -6.559 5.944 1.00 93.62 88 TYR A CA 1
ATOM 717 C C . TYR A 1 88 ? -3.241 -7.111 5.373 1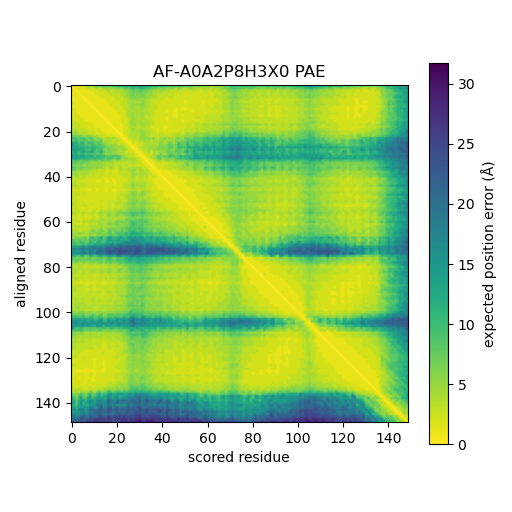.00 93.62 88 TYR A C 1
ATOM 719 O O . TYR A 1 88 ? -3.081 -7.138 4.156 1.00 93.62 88 TYR A O 1
ATOM 727 N N . SER A 1 89 ? -2.332 -7.618 6.209 1.00 94.00 89 SER A N 1
ATOM 728 C CA . SER A 1 89 ? -1.109 -8.277 5.722 1.00 94.00 89 SER A CA 1
ATOM 729 C C . SER A 1 89 ? -1.455 -9.518 4.897 1.00 94.00 89 SER A C 1
ATOM 731 O O . SER A 1 89 ? -0.952 -9.680 3.791 1.00 94.00 89 SER A O 1
ATOM 733 N N . LEU A 1 90 ? -2.384 -10.344 5.388 1.00 94.25 90 LEU A N 1
ATOM 734 C CA . LEU A 1 90 ? -2.865 -11.531 4.682 1.00 94.25 90 LEU A CA 1
ATOM 735 C C . LEU A 1 90 ? -3.565 -11.163 3.366 1.00 94.25 90 LEU A C 1
ATOM 737 O O . LEU A 1 90 ? -3.304 -11.789 2.344 1.00 94.25 90 LEU A O 1
ATOM 741 N N . ALA A 1 91 ? -4.383 -10.107 3.361 1.00 93.00 91 ALA A N 1
ATOM 742 C CA . ALA A 1 91 ? -4.973 -9.578 2.134 1.00 93.00 91 ALA A CA 1
ATOM 743 C C . ALA A 1 91 ? -3.898 -9.125 1.133 1.00 93.00 91 ALA A C 1
ATOM 745 O O . ALA A 1 91 ? -4.000 -9.442 -0.045 1.00 93.00 91 ALA A O 1
ATOM 746 N N . GLY A 1 92 ? -2.846 -8.442 1.597 1.00 93.38 92 GLY A N 1
ATOM 747 C CA . GLY A 1 92 ? -1.727 -8.016 0.754 1.00 93.38 92 GLY A CA 1
ATOM 748 C C . GLY A 1 92 ? -1.001 -9.188 0.093 1.00 93.38 92 GLY A C 1
ATOM 749 O O . GLY A 1 92 ? -0.754 -9.140 -1.106 1.00 93.38 92 GLY A O 1
ATOM 750 N N . ILE A 1 93 ? -0.742 -10.268 0.840 1.00 95.00 93 ILE A N 1
ATOM 751 C CA . ILE A 1 93 ? -0.133 -11.496 0.298 1.00 95.00 93 ILE A CA 1
ATOM 752 C C . ILE A 1 93 ? -1.033 -12.121 -0.771 1.00 95.00 93 ILE A C 1
ATOM 754 O O . ILE A 1 93 ? -0.565 -12.434 -1.862 1.00 95.00 93 ILE A O 1
ATOM 758 N N . ILE A 1 94 ? -2.330 -12.268 -0.478 1.00 94.00 94 ILE A N 1
ATOM 759 C CA . ILE A 1 94 ? -3.297 -12.844 -1.422 1.00 94.00 94 ILE A CA 1
ATOM 760 C C . ILE A 1 94 ? -3.362 -12.006 -2.699 1.00 94.00 94 ILE A C 1
ATOM 762 O O . ILE A 1 94 ? -3.255 -12.552 -3.793 1.00 94.00 94 ILE A O 1
ATOM 766 N N . PHE A 1 95 ? -3.506 -10.685 -2.579 1.00 92.75 95 PHE A N 1
ATOM 767 C CA . PHE A 1 95 ? -3.588 -9.814 -3.748 1.00 92.75 95 PHE A CA 1
ATOM 768 C C . PHE A 1 95 ? -2.276 -9.751 -4.527 1.00 92.75 95 PHE A C 1
ATOM 770 O O . PHE A 1 95 ? -2.340 -9.679 -5.745 1.00 92.75 95 PHE A O 1
ATOM 777 N N . GLY A 1 96 ? -1.118 -9.854 -3.871 1.00 92.12 96 GLY A N 1
ATOM 778 C CA . GLY A 1 96 ? 0.172 -9.960 -4.556 1.00 92.12 96 GLY A CA 1
ATOM 779 C C . GLY A 1 96 ? 0.298 -11.242 -5.377 1.00 92.12 96 GLY A C 1
ATOM 780 O O . GLY A 1 96 ? 0.701 -11.193 -6.536 1.00 92.12 96 GLY A O 1
ATOM 781 N N . ALA A 1 97 ? -0.132 -12.378 -4.821 1.00 92.00 97 ALA A N 1
ATOM 782 C CA . ALA A 1 97 ? -0.150 -13.648 -5.545 1.00 92.00 97 ALA A CA 1
ATOM 783 C C . ALA A 1 97 ? -1.137 -13.634 -6.728 1.00 92.00 97 ALA A C 1
ATOM 785 O O . ALA A 1 97 ? -0.813 -14.116 -7.817 1.00 92.00 97 ALA A O 1
ATOM 786 N N . ILE A 1 98 ? -2.327 -13.048 -6.538 1.00 91.56 98 ILE A N 1
ATOM 787 C CA . ILE A 1 98 ? -3.310 -12.859 -7.616 1.00 91.56 98 ILE A CA 1
ATOM 788 C C . ILE A 1 98 ? -2.735 -11.937 -8.692 1.00 91.56 98 ILE A C 1
ATOM 790 O O . ILE A 1 98 ? -2.792 -12.282 -9.867 1.00 91.56 98 ILE A O 1
ATOM 794 N N . PHE A 1 99 ? -2.150 -10.803 -8.299 1.00 89.00 99 PHE A N 1
ATOM 795 C CA . PHE A 1 99 ? -1.566 -9.827 -9.215 1.00 89.00 99 PHE A CA 1
ATOM 796 C C . PHE A 1 99 ? -0.485 -10.465 -10.090 1.00 89.00 99 PHE A C 1
ATOM 798 O O . PHE A 1 99 ? -0.588 -10.410 -11.314 1.00 89.00 99 PHE A O 1
ATOM 805 N N . TYR A 1 100 ? 0.471 -11.172 -9.482 1.00 89.81 100 TYR A N 1
ATOM 806 C CA . TYR A 1 100 ? 1.490 -11.923 -10.216 1.00 89.81 100 TYR A CA 1
ATOM 807 C C . TYR A 1 100 ? 0.872 -12.899 -11.230 1.00 89.81 100 TYR A C 1
ATOM 809 O O . TYR A 1 100 ? 1.266 -12.931 -12.395 1.00 89.81 100 TYR A O 1
ATOM 817 N N . SER A 1 101 ? -0.147 -13.653 -10.806 1.00 87.19 101 SER A N 1
ATOM 818 C CA . SER A 1 101 ? -0.828 -14.628 -11.666 1.00 87.19 101 SER A CA 1
ATOM 819 C C . SER A 1 101 ? -1.551 -13.962 -12.844 1.00 87.19 101 SER A C 1
ATOM 821 O O . SER A 1 101 ? -1.580 -14.514 -13.940 1.00 87.19 101 SER A O 1
ATOM 823 N N . THR A 1 102 ? -2.112 -12.763 -12.649 1.00 85.19 102 THR A N 1
ATOM 824 C CA . THR A 1 102 ? -2.817 -12.019 -13.708 1.00 85.19 102 THR A CA 1
ATOM 825 C C . THR A 1 102 ? -1.899 -11.389 -14.749 1.00 85.19 102 THR A C 1
ATOM 827 O O . THR A 1 102 ? -2.344 -11.161 -15.870 1.00 85.19 102 THR A O 1
ATOM 830 N N . VAL A 1 103 ? -0.629 -11.130 -14.417 1.00 81.88 103 VAL A N 1
ATOM 831 C CA . VAL A 1 103 ? 0.349 -10.570 -15.368 1.00 81.88 103 VAL A CA 1
ATOM 832 C C . VAL A 1 103 ? 0.781 -11.612 -16.417 1.00 81.88 103 VAL A C 1
ATOM 834 O O . VAL A 1 103 ? 1.293 -11.248 -17.470 1.00 81.88 103 VAL A O 1
ATOM 837 N N . GLY A 1 104 ? 0.476 -12.9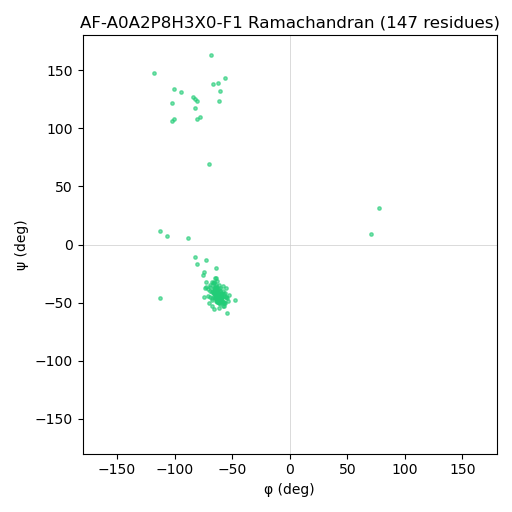00 -16.204 1.00 67.81 104 GLY A N 1
ATOM 838 C CA . GLY A 1 104 ? 0.515 -13.907 -17.270 1.00 67.81 104 GLY A CA 1
ATOM 839 C C . GLY A 1 104 ? 1.916 -14.403 -17.634 1.00 67.81 104 GLY A C 1
ATOM 840 O O . GLY A 1 104 ? 2.162 -14.759 -18.785 1.00 67.81 104 GLY A O 1
ATOM 841 N N . TYR A 1 105 ? 2.843 -14.441 -16.673 1.00 71.88 105 TYR A N 1
ATOM 842 C CA . TYR A 1 105 ? 4.168 -15.015 -16.901 1.00 71.88 105 TYR A CA 1
ATOM 843 C C . TYR A 1 105 ? 4.071 -16.507 -17.260 1.00 71.88 105 TYR A C 1
ATOM 845 O O . TYR A 1 105 ? 3.539 -17.309 -16.495 1.00 71.88 105 TYR A O 1
ATOM 853 N N . ILE A 1 106 ? 4.623 -16.879 -18.422 1.00 70.44 106 ILE A N 1
ATOM 854 C CA . ILE A 1 106 ? 4.674 -18.268 -18.924 1.00 70.44 106 ILE A CA 1
ATOM 855 C C . ILE A 1 106 ? 5.509 -19.161 -17.991 1.00 70.44 106 ILE A C 1
ATOM 857 O O . ILE A 1 106 ? 5.226 -20.346 -17.828 1.00 70.44 106 ILE A O 1
ATOM 861 N N . HIS A 1 107 ? 6.520 -18.575 -17.345 1.00 78.56 107 HIS A N 1
ATOM 862 C CA . HIS A 1 107 ? 7.381 -19.237 -16.374 1.00 78.56 107 HIS A CA 1
ATOM 863 C C . HIS A 1 107 ? 7.261 -18.585 -15.000 1.00 78.56 107 HIS A C 1
ATOM 865 O O . HIS A 1 107 ? 7.044 -17.380 -14.874 1.00 78.56 107 HIS A O 1
ATOM 871 N N . PHE A 1 108 ? 7.414 -19.397 -13.954 1.00 84.00 108 PHE A N 1
ATOM 872 C CA . PHE A 1 108 ? 7.436 -18.897 -12.589 1.00 84.00 108 PHE A CA 1
ATOM 873 C C . PHE A 1 108 ? 8.799 -18.268 -12.279 1.00 84.00 108 PHE A C 1
ATOM 875 O O . PHE A 1 108 ? 9.796 -18.977 -12.150 1.00 84.00 108 PHE A O 1
ATOM 882 N N . PHE A 1 109 ? 8.826 -16.944 -12.138 1.00 86.62 109 PHE A N 1
ATOM 883 C CA . PHE A 1 109 ? 9.986 -16.186 -11.690 1.00 86.62 109 PHE A CA 1
ATOM 884 C C . PHE A 1 109 ? 9.806 -15.832 -10.217 1.00 86.62 109 PHE A C 1
ATOM 886 O O . PHE A 1 109 ? 8.973 -14.993 -9.864 1.00 86.62 109 PHE A O 1
ATOM 893 N N . LEU A 1 110 ? 10.586 -16.491 -9.355 1.00 88.81 110 LEU A N 1
ATOM 894 C CA . LEU A 1 110 ? 10.483 -16.331 -7.905 1.00 88.81 110 LEU A CA 1
ATOM 895 C C . LEU A 1 110 ? 10.694 -14.873 -7.471 1.00 88.81 110 LEU A C 1
ATOM 897 O O . LEU A 1 110 ? 9.957 -14.393 -6.615 1.00 88.81 110 LEU A O 1
ATOM 901 N N . ASP A 1 111 ? 11.641 -14.167 -8.090 1.00 90.56 111 ASP A N 1
ATOM 902 C CA . ASP A 1 111 ? 11.966 -12.781 -7.736 1.00 90.56 111 ASP A CA 1
ATOM 903 C C . ASP A 1 111 ? 10.779 -11.847 -7.993 1.00 90.56 111 ASP A C 1
ATOM 905 O O . ASP A 1 111 ? 10.321 -11.158 -7.086 1.00 90.56 111 ASP A O 1
ATOM 909 N N . ILE A 1 112 ? 10.180 -11.922 -9.185 1.00 89.00 112 ILE A N 1
ATOM 910 C CA . ILE A 1 112 ? 9.011 -11.112 -9.562 1.00 89.00 112 ILE A CA 1
ATOM 911 C C . ILE A 1 112 ? 7.795 -11.460 -8.688 1.00 89.00 112 ILE A C 1
ATOM 913 O O . ILE A 1 112 ? 7.006 -10.587 -8.313 1.00 89.00 112 ILE A O 1
ATOM 917 N N . PHE A 1 113 ? 7.632 -12.738 -8.332 1.00 91.00 113 PHE A N 1
ATOM 918 C CA . PHE A 1 113 ? 6.576 -13.177 -7.421 1.00 91.00 113 PHE A CA 1
ATOM 919 C C . PHE A 1 113 ? 6.747 -12.574 -6.021 1.00 91.00 113 PHE A C 1
ATOM 921 O O . PHE A 1 113 ? 5.789 -12.044 -5.448 1.00 91.00 113 PHE A O 1
ATOM 928 N N . LEU A 1 114 ? 7.967 -12.611 -5.480 1.00 93.19 114 LEU A N 1
ATOM 929 C CA . LEU A 1 114 ? 8.289 -12.027 -4.181 1.00 93.19 114 LEU A CA 1
ATOM 930 C C . LEU A 1 114 ? 8.149 -10.502 -4.197 1.00 93.19 114 LEU A C 1
ATOM 932 O O . LEU A 1 114 ? 7.569 -9.951 -3.261 1.00 93.19 114 LEU A O 1
ATOM 936 N N . GLU A 1 115 ? 8.593 -9.829 -5.259 1.00 91.38 115 GLU A N 1
ATOM 937 C CA . GLU A 1 115 ? 8.409 -8.386 -5.451 1.00 91.38 115 GLU A CA 1
ATOM 938 C C . GLU A 1 115 ? 6.926 -8.005 -5.492 1.00 91.38 115 GLU A C 1
ATOM 940 O O . GLU A 1 115 ? 6.504 -7.072 -4.804 1.00 91.38 115 GLU A O 1
ATOM 945 N N . SER A 1 116 ? 6.107 -8.771 -6.218 1.00 91.50 116 SER A N 1
ATOM 946 C CA . SER A 1 116 ? 4.657 -8.558 -6.300 1.00 91.50 116 SER A CA 1
ATOM 947 C C . SER A 1 116 ? 3.987 -8.690 -4.929 1.00 91.50 116 SER A C 1
ATOM 949 O O . SER A 1 116 ? 3.178 -7.844 -4.533 1.00 91.50 116 SER A O 1
ATOM 951 N N . ILE A 1 117 ? 4.349 -9.727 -4.163 1.00 94.56 117 ILE A N 1
ATOM 952 C CA . ILE A 1 117 ? 3.866 -9.910 -2.789 1.00 94.56 117 ILE A CA 1
ATOM 953 C C . ILE A 1 117 ? 4.327 -8.765 -1.892 1.00 94.56 117 ILE A C 1
ATOM 955 O O . ILE A 1 117 ? 3.511 -8.217 -1.148 1.00 94.56 117 ILE A O 1
ATOM 959 N N . ALA A 1 118 ? 5.606 -8.396 -1.947 1.00 94.44 118 ALA A N 1
ATOM 960 C CA . ALA A 1 118 ? 6.166 -7.334 -1.123 1.00 94.44 118 ALA A CA 1
ATOM 961 C C . ALA A 1 118 ? 5.456 -6.001 -1.390 1.00 94.44 118 ALA A C 1
ATOM 963 O O . ALA A 1 118 ? 5.018 -5.340 -0.445 1.0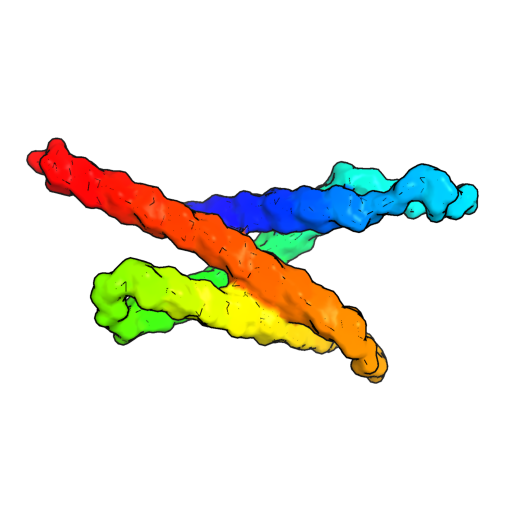0 94.44 118 ALA A O 1
ATOM 964 N N . LEU A 1 119 ? 5.255 -5.647 -2.661 1.00 92.44 119 LEU A N 1
ATOM 965 C CA . LEU A 1 119 ? 4.583 -4.416 -3.065 1.00 92.44 119 LEU A CA 1
ATOM 966 C C . LEU A 1 119 ? 3.131 -4.387 -2.574 1.00 92.44 119 LEU A C 1
ATOM 968 O O . LEU A 1 119 ? 2.722 -3.425 -1.916 1.00 92.44 119 LEU A O 1
ATOM 972 N N . CYS A 1 120 ? 2.354 -5.451 -2.806 1.00 93.12 120 CYS A N 1
ATOM 973 C CA . CYS A 1 120 ? 0.967 -5.519 -2.340 1.00 93.12 120 CYS A CA 1
ATOM 974 C C . CYS A 1 120 ? 0.849 -5.568 -0.807 1.00 93.12 120 CYS A C 1
ATOM 976 O O . CYS A 1 120 ? -0.095 -5.009 -0.240 1.00 93.12 120 CYS A O 1
ATOM 978 N N . LEU A 1 121 ? 1.806 -6.189 -0.113 1.00 95.06 121 LEU A N 1
ATOM 979 C CA . LEU A 1 121 ? 1.868 -6.209 1.347 1.00 95.06 121 LEU A CA 1
ATOM 980 C C . LEU A 1 121 ? 2.153 -4.814 1.913 1.00 95.06 121 LEU A C 1
ATOM 982 O O . LEU A 1 121 ? 1.431 -4.366 2.807 1.00 95.06 121 LEU A O 1
ATOM 986 N N . ILE A 1 122 ? 3.145 -4.106 1.367 1.00 94.94 122 ILE A N 1
ATOM 987 C CA . ILE A 1 122 ? 3.465 -2.725 1.752 1.00 94.94 122 ILE A CA 1
ATOM 988 C C . ILE A 1 122 ? 2.250 -1.828 1.515 1.00 94.94 122 ILE A C 1
ATOM 990 O O . ILE A 1 122 ? 1.832 -1.114 2.428 1.00 94.94 122 ILE A O 1
ATOM 994 N N . ALA A 1 123 ? 1.637 -1.920 0.333 1.00 94.06 123 ALA A N 1
ATOM 995 C CA . ALA A 1 123 ? 0.451 -1.152 -0.023 1.00 94.06 123 ALA A CA 1
ATOM 996 C C . ALA A 1 123 ? -0.711 -1.395 0.960 1.00 94.06 123 ALA A C 1
ATOM 998 O O . ALA A 1 123 ? -1.285 -0.461 1.528 1.00 94.06 123 ALA A O 1
ATOM 999 N N . SER A 1 124 ? -1.024 -2.662 1.240 1.00 94.38 124 SER A N 1
ATOM 1000 C CA . SER A 1 124 ? -2.114 -3.032 2.147 1.00 94.38 124 SER A CA 1
ATOM 1001 C C . SER A 1 124 ? -1.873 -2.553 3.585 1.00 94.38 124 SER A C 1
ATOM 1003 O O . SER A 1 124 ? -2.777 -2.017 4.236 1.00 94.38 124 SER A O 1
ATOM 1005 N N . ILE A 1 125 ? -0.639 -2.685 4.085 1.00 94.56 125 ILE A N 1
ATOM 1006 C CA . ILE A 1 125 ? -0.270 -2.198 5.419 1.00 94.56 125 ILE A CA 1
ATOM 1007 C C . ILE A 1 125 ? -0.362 -0.675 5.476 1.00 94.56 125 ILE A C 1
ATOM 1009 O O . ILE A 1 125 ? -0.917 -0.143 6.438 1.00 94.56 125 ILE A O 1
ATOM 1013 N N . LEU A 1 126 ? 0.150 0.030 4.468 1.00 95.12 126 LEU A N 1
ATOM 1014 C CA . LEU A 1 126 ? 0.124 1.488 4.407 1.00 95.12 126 LEU A CA 1
ATOM 1015 C C . LEU A 1 126 ? -1.315 2.016 4.448 1.00 95.12 126 LEU A C 1
ATOM 1017 O O . LEU A 1 126 ? -1.647 2.858 5.290 1.00 95.12 126 LEU A O 1
ATOM 1021 N N . TYR A 1 127 ? -2.188 1.461 3.606 1.00 94.75 127 TYR A N 1
ATOM 1022 C CA . TYR A 1 127 ? -3.612 1.783 3.605 1.00 94.75 127 TYR A CA 1
ATOM 1023 C C . TYR A 1 127 ? -4.256 1.520 4.976 1.00 94.75 127 TYR A C 1
ATOM 1025 O O . TYR A 1 127 ? -4.975 2.378 5.500 1.00 94.75 127 TYR A O 1
ATOM 1033 N N . PHE A 1 128 ? -3.947 0.384 5.615 1.00 93.81 128 PHE A N 1
ATOM 1034 C CA . PHE A 1 128 ? -4.440 0.076 6.959 1.00 93.81 128 PHE A CA 1
ATOM 1035 C C . PHE A 1 128 ? -3.998 1.103 8.007 1.00 93.81 128 PHE A C 1
ATOM 1037 O O . PHE A 1 128 ? -4.829 1.536 8.809 1.00 93.81 128 PHE A O 1
ATOM 1044 N N . GLN A 1 129 ? -2.723 1.512 8.017 1.00 93.88 129 GLN A N 1
ATOM 1045 C CA . GLN A 1 129 ? -2.232 2.497 8.989 1.00 93.88 129 GLN A CA 1
ATOM 1046 C C . GLN A 1 129 ? -2.991 3.820 8.860 1.00 93.88 129 GLN A C 1
ATOM 1048 O O . GLN A 1 129 ? -3.455 4.373 9.860 1.00 93.88 129 GLN A O 1
ATOM 1053 N N . ILE A 1 130 ? -3.173 4.304 7.630 1.00 94.25 130 ILE A N 1
ATOM 1054 C CA . ILE A 1 130 ? -3.873 5.564 7.365 1.00 94.25 130 ILE A CA 1
ATOM 1055 C C . ILE A 1 130 ? -5.346 5.452 7.769 1.00 94.25 130 ILE A C 1
ATOM 1057 O O . ILE A 1 130 ? -5.867 6.317 8.483 1.00 94.25 130 ILE A O 1
ATOM 1061 N N . LEU A 1 131 ? -6.014 4.361 7.383 1.00 92.69 131 LEU A N 1
ATOM 1062 C CA . LEU A 1 131 ? -7.407 4.122 7.747 1.00 92.69 131 LEU A CA 1
ATOM 1063 C C . LEU A 1 131 ? -7.580 4.052 9.270 1.00 92.69 131 LEU A C 1
ATOM 1065 O O . LEU A 1 131 ? -8.486 4.683 9.816 1.00 92.69 131 LEU A O 1
ATOM 1069 N N . TRP A 1 132 ? -6.687 3.354 9.973 1.00 90.56 132 TRP A N 1
ATOM 1070 C CA . TRP A 1 132 ? -6.708 3.249 11.431 1.00 90.56 132 TRP A CA 1
ATOM 1071 C C . TRP A 1 132 ? -6.530 4.611 12.119 1.00 90.56 132 TRP A C 1
ATOM 1073 O O . TRP A 1 132 ? -7.243 4.925 13.080 1.00 90.56 132 TRP A O 1
ATOM 1083 N N . ILE A 1 133 ? -5.622 5.458 11.619 1.00 91.56 133 ILE A N 1
ATOM 1084 C CA . ILE A 1 133 ? -5.441 6.830 12.119 1.00 91.56 133 ILE A CA 1
ATOM 1085 C C . ILE A 1 133 ? -6.747 7.620 11.981 1.00 91.56 133 ILE A C 1
ATOM 1087 O O . ILE A 1 133 ? -7.172 8.278 12.940 1.00 91.56 133 ILE A O 1
ATOM 1091 N N . PHE A 1 134 ? -7.421 7.520 10.832 1.00 89.50 134 PHE A N 1
ATOM 1092 C CA . PHE A 1 134 ? -8.719 8.159 10.633 1.00 89.50 134 PHE A CA 1
ATOM 1093 C C . PHE A 1 134 ? -9.793 7.598 11.568 1.00 89.50 134 PHE A C 1
ATOM 1095 O O . PHE A 1 134 ? -10.516 8.374 12.195 1.00 89.50 134 PHE A O 1
ATOM 1102 N N . GLU A 1 135 ? -9.891 6.278 11.731 1.00 85.75 135 GLU A N 1
ATOM 1103 C CA . GLU A 1 135 ? -10.831 5.657 12.673 1.00 85.75 135 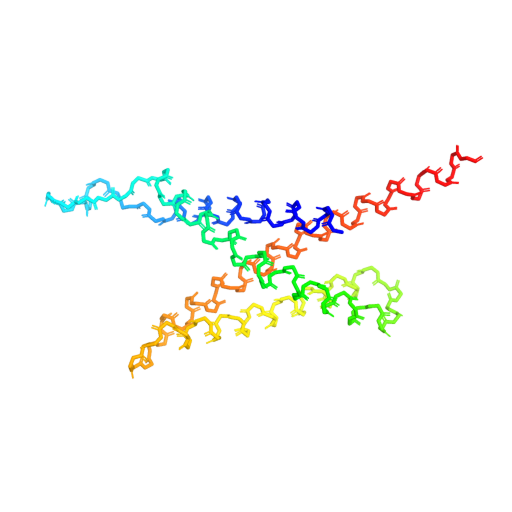GLU A CA 1
ATOM 1104 C C . GLU A 1 135 ? -10.646 6.203 14.096 1.00 85.75 135 GLU A C 1
ATOM 1106 O O . GLU A 1 135 ? -11.627 6.578 14.752 1.00 85.75 135 GLU A O 1
ATOM 1111 N N . ARG A 1 136 ? -9.394 6.322 14.555 1.00 82.81 136 ARG A N 1
ATOM 1112 C CA . ARG A 1 136 ? -9.069 6.784 15.908 1.00 82.81 136 ARG A CA 1
ATOM 1113 C C . ARG A 1 136 ? -9.352 8.272 16.101 1.00 82.81 136 ARG A C 1
ATOM 1115 O O . ARG A 1 136 ? -9.940 8.639 17.119 1.00 82.81 136 ARG A O 1
ATOM 1122 N N . LYS A 1 137 ? -8.966 9.126 15.142 1.00 78.06 137 LYS A N 1
ATOM 1123 C CA . LYS A 1 137 ? -9.234 10.575 15.207 1.00 78.06 137 LYS A CA 1
ATOM 1124 C C . LYS A 1 137 ? -10.737 10.852 15.243 1.00 78.06 137 LYS A C 1
ATOM 1126 O O . LYS A 1 137 ? -11.200 11.532 16.151 1.00 78.06 137 LYS A O 1
ATOM 1131 N N . PHE A 1 138 ? -11.512 10.241 14.344 1.00 61.41 138 PHE A N 1
ATOM 1132 C CA . PHE A 1 138 ? -12.966 10.432 14.309 1.00 61.41 138 PHE A CA 1
ATOM 1133 C C . PHE A 1 138 ? -13.673 9.930 15.575 1.00 61.41 138 PHE A C 1
ATOM 1135 O O . PHE A 1 138 ? -14.608 10.576 16.042 1.00 61.41 138 PHE A O 1
ATOM 1142 N N . SER A 1 139 ? -13.231 8.805 16.146 1.00 61.38 139 SER A N 1
ATOM 1143 C CA . SER A 1 139 ? -13.832 8.263 17.375 1.00 61.38 139 SER A CA 1
ATOM 1144 C C . SER A 1 139 ? -13.610 9.189 18.576 1.00 61.38 139 SER A C 1
ATOM 1146 O O . SER A 1 139 ? -14.533 9.422 19.352 1.00 61.38 139 SER A O 1
ATOM 1148 N N . LYS A 1 140 ? -12.416 9.788 18.693 1.00 62.78 140 LYS A N 1
ATOM 1149 C CA . LYS A 1 140 ? -12.114 10.777 19.741 1.00 62.78 140 LYS A CA 1
ATOM 1150 C C . LYS A 1 140 ? -12.945 12.055 19.594 1.00 62.78 140 LYS A C 1
ATOM 1152 O O . LYS A 1 140 ? -13.446 12.569 20.589 1.00 62.78 140 LYS A O 1
ATOM 1157 N N . THR A 1 141 ? -13.127 12.551 18.370 1.00 60.00 141 THR A N 1
ATOM 1158 C CA . THR A 1 141 ? -13.921 13.764 18.110 1.00 60.00 141 THR A CA 1
ATOM 1159 C C . THR A 1 141 ? -15.400 13.577 18.462 1.00 60.00 141 THR A C 1
ATOM 1161 O O . THR A 1 141 ? -16.012 14.480 19.024 1.00 60.00 141 THR A O 1
ATOM 1164 N N . GLN A 1 142 ? -15.970 12.401 18.179 1.00 56.19 142 GLN A N 1
ATOM 1165 C CA . GLN A 1 142 ? -17.361 12.070 18.521 1.00 56.19 142 GLN A CA 1
ATOM 1166 C C . GLN A 1 142 ? -17.569 11.925 20.036 1.00 56.19 142 GLN A C 1
ATOM 1168 O O . GLN A 1 142 ? -18.554 12.429 20.570 1.00 56.19 142 GLN A O 1
ATOM 1173 N N . ALA A 1 143 ? -16.616 11.304 20.741 1.00 58.50 143 ALA A N 1
ATOM 1174 C CA . ALA A 1 143 ? -16.655 11.206 22.200 1.00 58.50 143 ALA A CA 1
ATOM 1175 C C . ALA A 1 143 ? -16.608 12.593 22.869 1.00 58.50 143 ALA A C 1
ATOM 1177 O O . ALA A 1 143 ? -17.413 12.866 23.751 1.00 58.50 143 ALA A O 1
ATOM 1178 N N . LYS A 1 144 ? -15.742 13.495 22.383 1.00 55.91 144 LYS A N 1
ATOM 1179 C CA . LYS A 1 144 ? -15.626 14.871 22.896 1.00 55.91 144 LYS A CA 1
ATOM 1180 C C . LYS A 1 144 ? -16.880 15.721 22.643 1.00 55.91 144 LYS A C 1
ATOM 1182 O O . LYS A 1 144 ? -17.197 16.586 23.450 1.00 55.91 144 LYS A O 1
ATOM 1187 N N . LYS A 1 145 ? -17.601 15.491 21.537 1.00 55.53 145 LYS A N 1
ATOM 1188 C CA . LYS A 1 145 ? -18.872 16.183 21.254 1.00 55.53 145 LYS A CA 1
ATOM 1189 C C . LYS A 1 145 ? -20.003 15.761 22.198 1.00 55.53 145 LYS A C 1
ATOM 1191 O O . LYS A 1 145 ? -20.809 16.609 22.543 1.00 55.53 145 LYS A O 1
ATOM 1196 N N . ARG A 1 146 ? -20.055 14.491 22.621 1.00 51.59 146 ARG A N 1
ATOM 1197 C CA . ARG A 1 146 ? -21.092 13.974 23.537 1.00 51.59 146 ARG A CA 1
ATOM 1198 C C . ARG A 1 146 ? -20.908 14.382 24.997 1.00 51.59 146 ARG A C 1
ATOM 1200 O O . ARG A 1 146 ? -21.882 14.404 25.725 1.00 51.59 146 ARG A O 1
ATOM 1207 N N . THR A 1 147 ? -19.684 14.667 25.434 1.00 59.34 147 THR A N 1
ATOM 1208 C CA . THR A 1 147 ? -19.417 15.151 26.802 1.00 59.34 147 THR A CA 1
ATOM 1209 C C . THR A 1 147 ? -19.640 16.655 26.966 1.00 59.34 147 THR A C 1
ATOM 1211 O O . THR A 1 147 ? -19.618 17.141 28.088 1.00 59.34 147 THR A O 1
ATOM 1214 N N . ASN A 1 148 ? -19.824 17.386 25.861 1.00 53.16 148 ASN A N 1
ATOM 1215 C CA . ASN A 1 148 ? -19.984 18.842 25.840 1.00 53.16 148 ASN A CA 1
ATOM 1216 C C . ASN A 1 148 ? -21.403 19.288 25.417 1.00 53.16 148 ASN A C 1
ATOM 1218 O O . ASN A 1 148 ? -21.583 20.463 25.104 1.00 53.16 148 ASN A O 1
ATOM 1222 N N . SER A 1 149 ? -22.377 18.369 25.360 1.00 49.34 149 SER A N 1
ATOM 1223 C CA . SER A 1 149 ? -23.812 18.654 25.183 1.00 49.34 149 SER A CA 1
ATOM 1224 C C . SER A 1 149 ? -24.573 18.216 26.419 1.00 49.34 149 SER A C 1
ATOM 1226 O O . SER A 1 149 ? -25.468 18.963 26.849 1.00 49.34 149 SER A O 1
#

Nearest PDB structures (foldseek):
  6pb0-assembly1_R  TM=2.636E-01  e=1.761E+00  Homo sapiens
  7rtb-assembly1_R  TM=2.236E-01  e=1.856E+00  Homo sapiens
  4z9g-assembly1_A  TM=2.684E-01  e=8.958E+00  Homo sapiens

Foldseek 3Di:
DVLLLVLQLVLLQVLQLVVLVVQDDDPVRDDPPDDDDHSVRSSVVSSVVSSVCCVVQVVVLVVVQVVVLVVDPDPDPVVSLVSLLVSLLVSLQVVLQVVVVVVPDPDDDPVSSVVSSVSSNSSSNSSSVSSVVVVVVVVVVVVVVVVVD

Sequence (149 aa):
MLKRFSAVIISSIILTLGISLTSQTPEEQRDPHVYYMGISEVFIFTFWFSLIFYSAIGIPSSWVIDKGRQRFNVASCYKRYFRGKALYSLAGIIFGAIFYSTVGYIHFFLDIFLESIALCLIASILYFQILWIFERKFSKTQAKKRTNS

Mean predicted aligned error: 6.69 Å

Solvent-accessible surface area (backbone atoms only — not comparable to full-atom values): 8127 Å² total; per-residue (Å²): 108,71,62,56,56,53,19,40,56,54,35,23,54,54,52,20,50,50,52,21,67,71,66,59,77,57,76,94,75,56,61,86,95,60,91,75,75,49,53,68,54,46,25,53,57,43,30,54,53,39,45,52,48,33,55,70,46,48,50,57,50,49,52,55,51,49,56,54,55,62,74,51,84,65,87,47,70,66,61,49,47,55,51,48,54,51,53,34,37,52,49,8,41,52,50,8,54,49,50,45,62,70,73,60,67,93,63,91,52,68,68,62,45,50,49,34,22,49,52,31,24,53,52,33,43,48,32,48,55,48,36,50,52,47,54,53,54,53,52,53,54,55,54,57,53,65,78,73,110

Radius of gyration: 18.77 Å; Cα contacts (8 Å, |Δi|>4): 113; chains: 1; bounding box: 50×38×53 Å